Protein AF-A0A1R1LZ73-F1 (afdb_monomer_lite)

Secondary structure (DSSP, 8-state):
---HHHHHHTHHHHHHT---HHHHHHHHHHHHH-HHHHHHHHHHHHHHHHHHTS------HHHHHHHHHHHHHHHTT-

Foldseek 3Di:
DDDLVNLVVCLVVVLVVVDDPVVVVVSVVVCVVDVVSVVVSVVVNVVVVVVVPPDDPPQDPVNVVVVVVVVVVVVVVD

Sequence (78 aa):
MLKCKQIVAQASEYIDGDMGLLQKFRFQFHLAMCVHCRRFVKNFTAGIEMIKRLPYDDVSQEQIDCVHRRIAQSKHSR

Structure (mmCIF, N/CA/C/O backbone):
data_AF-A0A1R1LZ73-F1
#
_entry.id   AF-A0A1R1LZ73-F1
#
loop_
_atom_site.group_PDB
_atom_site.id
_atom_site.type_symbol
_atom_site.label_atom_id
_atom_site.label_alt_id
_atom_site.label_comp_id
_atom_site.label_asym_id
_atom_site.label_entity_id
_atom_site.label_seq_id
_atom_site.pdbx_PDB_ins_code
_atom_site.Cartn_x
_atom_site.Cartn_y
_atom_site.Cartn_z
_atom_site.occupancy
_atom_site.B_iso_or_equiv
_atom_site.auth_seq_id
_atom_site.auth_comp_id
_atom_site.auth_asym_id
_atom_site.auth_atom_id
_atom_site.pdbx_PDB_model_num
ATOM 1 N N . MET A 1 1 ? -16.048 12.082 -11.913 1.00 53.56 1 MET A N 1
ATOM 2 C CA . MET A 1 1 ? -14.583 12.263 -11.798 1.00 53.56 1 MET A CA 1
ATOM 3 C C . MET A 1 1 ? -14.133 11.820 -10.414 1.00 53.56 1 MET A C 1
ATOM 5 O O . MET A 1 1 ? -14.473 12.485 -9.444 1.00 53.56 1 MET A O 1
ATOM 9 N N . LEU A 1 2 ? -13.435 10.686 -10.298 1.00 58.88 2 LEU A N 1
ATOM 10 C CA . LEU A 1 2 ? -12.751 10.337 -9.048 1.00 58.88 2 LEU A CA 1
ATOM 11 C C . LEU A 1 2 ? -11.568 11.291 -8.875 1.00 58.88 2 LEU A C 1
ATOM 13 O O . LEU A 1 2 ? -10.773 11.455 -9.803 1.00 58.88 2 LEU A O 1
ATOM 17 N N . LYS A 1 3 ? -11.482 11.956 -7.723 1.00 73.06 3 LYS A N 1
ATOM 18 C CA . LYS A 1 3 ? -10.350 12.838 -7.409 1.00 73.06 3 LYS A CA 1
ATOM 19 C C . LYS A 1 3 ? -9.171 11.970 -6.974 1.00 73.06 3 LYS A C 1
ATOM 21 O O . LYS A 1 3 ? -9.378 11.006 -6.244 1.00 73.06 3 LYS A O 1
ATOM 26 N N . CYS A 1 4 ? -7.942 12.347 -7.330 1.00 78.56 4 CYS A N 1
ATOM 27 C CA . CYS A 1 4 ? -6.727 11.631 -6.913 1.00 78.56 4 CYS A CA 1
ATOM 28 C C . CYS A 1 4 ? -6.687 11.375 -5.391 1.00 78.56 4 CYS A C 1
ATOM 30 O O . CYS A 1 4 ? -6.251 10.322 -4.947 1.00 78.56 4 CYS A O 1
ATOM 32 N N . LYS A 1 5 ? -7.246 12.292 -4.586 1.00 80.31 5 LYS A N 1
ATOM 33 C CA . LYS A 1 5 ? -7.395 12.141 -3.128 1.00 80.31 5 LYS A CA 1
ATOM 34 C C . LYS A 1 5 ? -8.209 10.906 -2.710 1.00 80.31 5 LYS 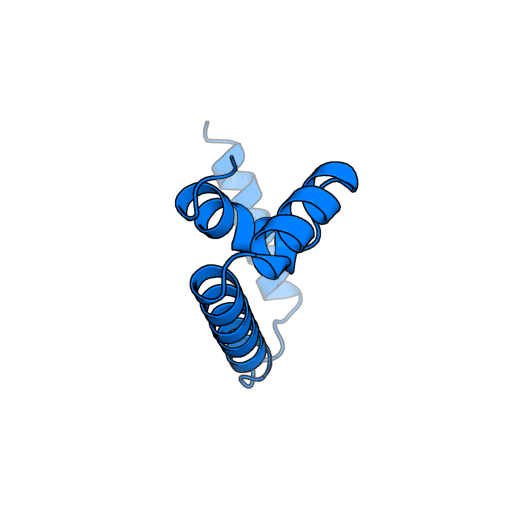A C 1
ATOM 36 O O . LYS A 1 5 ? -7.878 10.278 -1.715 1.00 80.31 5 LYS A O 1
ATOM 41 N N . GLN A 1 6 ? -9.257 10.556 -3.457 1.00 81.94 6 GLN A N 1
ATOM 42 C CA . GLN A 1 6 ? -10.075 9.371 -3.170 1.00 81.94 6 GLN A CA 1
ATOM 43 C C . GLN A 1 6 ? -9.307 8.083 -3.471 1.00 81.94 6 GLN A C 1
ATOM 45 O O . GLN A 1 6 ? -9.394 7.138 -2.703 1.00 81.94 6 GLN A O 1
ATOM 50 N N . ILE A 1 7 ? -8.502 8.079 -4.537 1.00 84.19 7 ILE A N 1
ATOM 51 C CA . ILE A 1 7 ? -7.626 6.952 -4.882 1.00 84.19 7 ILE A CA 1
ATOM 52 C C . ILE A 1 7 ? -6.578 6.725 -3.796 1.00 84.19 7 ILE A C 1
ATOM 54 O O . ILE A 1 7 ? -6.345 5.587 -3.416 1.00 84.19 7 ILE A O 1
ATOM 58 N N . VAL A 1 8 ? -5.984 7.795 -3.262 1.00 83.12 8 VAL A N 1
ATOM 59 C CA . VAL A 1 8 ? -5.025 7.698 -2.152 1.00 83.12 8 VAL A CA 1
ATOM 60 C C . VAL A 1 8 ? -5.692 7.149 -0.890 1.00 83.12 8 VAL A C 1
ATOM 62 O O . VAL A 1 8 ? -5.134 6.263 -0.256 1.00 83.12 8 VAL A O 1
ATOM 65 N N . ALA A 1 9 ? -6.894 7.624 -0.552 1.00 85.25 9 ALA A N 1
ATOM 66 C CA . ALA A 1 9 ? -7.631 7.133 0.614 1.00 85.25 9 ALA A CA 1
ATOM 67 C C . ALA A 1 9 ? -7.999 5.643 0.493 1.00 85.25 9 ALA A C 1
ATOM 69 O O . ALA A 1 9 ? -7.912 4.909 1.468 1.00 85.25 9 ALA A O 1
ATOM 70 N N . GLN A 1 10 ? -8.359 5.196 -0.711 1.00 83.88 10 GLN A N 1
ATOM 71 C CA . GLN A 1 10 ? -8.769 3.817 -0.995 1.00 83.88 10 GLN A CA 1
ATOM 72 C C . GLN A 1 10 ? -7.603 2.897 -1.394 1.00 83.88 10 GLN A C 1
ATOM 74 O O . GLN A 1 10 ? -7.817 1.733 -1.722 1.00 83.88 10 GLN A O 1
ATOM 79 N N . ALA A 1 11 ? -6.364 3.400 -1.411 1.00 81.62 11 ALA A N 1
ATOM 80 C CA . ALA A 1 11 ? -5.214 2.623 -1.861 1.00 81.62 11 ALA A CA 1
ATOM 81 C C . ALA A 1 11 ? -4.895 1.450 -0.925 1.00 81.62 11 ALA A C 1
ATOM 83 O O . ALA A 1 11 ? -4.467 0.411 -1.418 1.00 81.62 11 ALA A O 1
ATOM 84 N N . SER A 1 12 ? -5.128 1.601 0.387 1.00 80.88 12 SER A N 1
ATOM 85 C CA . SER A 1 12 ? -4.980 0.495 1.346 1.00 80.88 12 SER A CA 1
ATOM 86 C C . SER A 1 12 ? -6.001 -0.598 1.049 1.00 80.88 12 SER A C 1
ATOM 88 O O . SER A 1 12 ? -5.609 -1.692 0.675 1.00 80.88 12 SER A O 1
ATOM 90 N N . GLU A 1 13 ? -7.297 -0.263 1.037 1.00 83.00 13 GLU A N 1
ATOM 91 C CA . GLU A 1 13 ? -8.392 -1.204 0.736 1.00 83.00 13 GLU A CA 1
ATOM 92 C C . GLU A 1 13 ? -8.205 -1.927 -0.609 1.00 83.00 13 GLU A C 1
ATOM 94 O O . GLU A 1 13 ? -8.531 -3.104 -0.753 1.00 83.00 13 GLU A O 1
ATOM 99 N N . TYR A 1 14 ? -7.653 -1.236 -1.612 1.00 82.31 14 TYR A N 1
ATOM 100 C CA . TYR A 1 14 ? -7.340 -1.834 -2.908 1.00 82.31 14 TYR A CA 1
ATOM 101 C C . TYR A 1 14 ? -6.221 -2.886 -2.832 1.00 82.31 14 TYR A C 1
ATOM 103 O O . TYR A 1 14 ? -6.299 -3.899 -3.529 1.00 82.31 14 TYR A O 1
ATOM 111 N N . ILE A 1 15 ? -5.178 -2.644 -2.032 1.00 81.19 15 ILE A N 1
ATOM 112 C CA . ILE A 1 15 ? -4.047 -3.572 -1.857 1.00 81.19 15 ILE A CA 1
ATOM 113 C C . ILE A 1 15 ? -4.419 -4.722 -0.920 1.00 81.19 15 ILE A C 1
ATOM 115 O O . ILE A 1 15 ? -4.009 -5.856 -1.166 1.00 81.19 15 ILE A O 1
ATOM 119 N N . ASP A 1 16 ? -5.220 -4.432 0.102 1.00 81.31 16 ASP A N 1
ATOM 120 C CA . ASP A 1 16 ? -5.706 -5.401 1.085 1.00 81.31 16 ASP A CA 1
ATOM 121 C C . ASP A 1 16 ? -6.802 -6.311 0.495 1.00 81.31 16 ASP A C 1
ATOM 123 O O . ASP A 1 16 ? -7.002 -7.430 0.955 1.00 81.31 16 ASP A O 1
ATOM 127 N N . GLY A 1 17 ? -7.443 -5.891 -0.603 1.00 78.75 17 GLY A N 1
ATOM 128 C CA . GLY A 1 17 ? -8.406 -6.702 -1.353 1.00 78.75 17 GLY A CA 1
ATOM 129 C C . GLY A 1 17 ? -9.855 -6.566 -0.882 1.00 78.75 17 GLY A C 1
ATOM 130 O O . GLY A 1 17 ? -10.734 -7.195 -1.469 1.00 78.75 17 GLY A O 1
ATOM 131 N N . ASP A 1 18 ? -10.122 -5.688 0.085 1.00 78.75 18 ASP A N 1
ATOM 132 C CA . ASP A 1 18 ? -11.446 -5.444 0.681 1.00 78.75 18 ASP A CA 1
ATOM 133 C C . ASP A 1 18 ? -12.373 -4.576 -0.195 1.00 78.75 18 ASP A C 1
ATOM 135 O O . ASP A 1 18 ? -13.469 -4.173 0.201 1.00 78.75 18 ASP A O 1
ATOM 139 N N . MET A 1 19 ? -11.952 -4.280 -1.426 1.00 80.69 19 MET A N 1
ATOM 140 C CA . MET A 1 19 ? -12.681 -3.413 -2.343 1.00 80.69 19 MET A CA 1
ATOM 141 C C . MET A 1 19 ? -13.682 -4.193 -3.212 1.00 80.69 19 MET A C 1
ATOM 143 O O . MET A 1 19 ? -13.328 -5.133 -3.926 1.00 80.69 19 MET A O 1
ATOM 147 N N . GLY A 1 20 ? -14.938 -3.736 -3.245 1.00 83.81 20 GLY A N 1
ATOM 148 C CA . GLY A 1 20 ? -15.978 -4.315 -4.105 1.00 83.81 20 GLY A CA 1
ATOM 149 C C . GLY A 1 20 ? -15.652 -4.236 -5.608 1.00 83.81 20 GLY A C 1
ATOM 150 O O . GLY A 1 20 ? -15.001 -3.297 -6.076 1.00 83.81 20 GLY A O 1
ATOM 151 N N . LEU A 1 21 ? -16.164 -5.190 -6.398 1.00 84.50 21 LEU A N 1
ATOM 152 C CA . LEU A 1 21 ? -15.832 -5.355 -7.826 1.00 84.50 21 LEU A CA 1
ATOM 153 C C . LEU A 1 21 ? -16.003 -4.068 -8.657 1.00 84.50 21 LEU A C 1
ATOM 155 O O . LEU A 1 21 ? -15.099 -3.689 -9.400 1.00 84.50 21 LEU A O 1
ATOM 159 N N . LEU A 1 22 ? -17.121 -3.345 -8.501 1.00 83.38 22 LEU A N 1
ATOM 160 C CA . LEU A 1 22 ? -17.347 -2.078 -9.216 1.00 83.38 22 LEU A CA 1
ATOM 161 C C . LEU A 1 22 ? -16.346 -0.982 -8.827 1.00 83.38 22 LEU A C 1
ATOM 163 O O . LEU A 1 22 ? -15.942 -0.186 -9.678 1.00 83.38 22 LEU A O 1
ATOM 167 N N . GLN A 1 23 ? -15.953 -0.908 -7.555 1.00 82.69 23 GLN A N 1
ATOM 168 C CA . GLN A 1 23 ? -14.961 0.071 -7.111 1.00 82.69 23 GLN A CA 1
ATOM 169 C C . GLN A 1 23 ? -13.591 -0.251 -7.706 1.00 82.69 23 GLN A C 1
ATOM 171 O O . GLN A 1 23 ? -12.934 0.658 -8.213 1.00 82.69 23 GLN A O 1
ATOM 176 N N . LYS A 1 24 ? -13.230 -1.537 -7.781 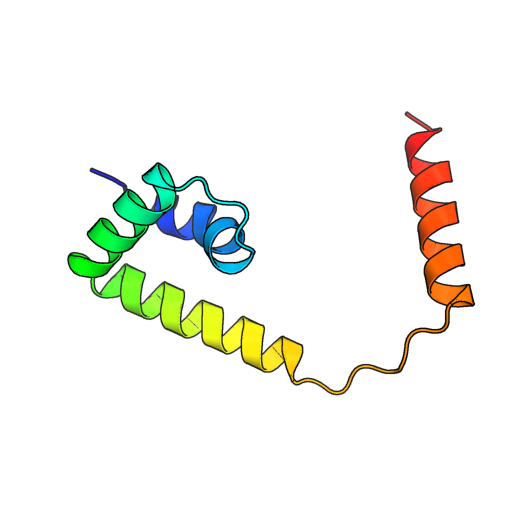1.00 85.56 24 LYS A N 1
ATOM 177 C CA . LYS A 1 24 ? -11.997 -2.000 -8.427 1.00 85.56 24 LYS A CA 1
ATOM 178 C C . LYS A 1 24 ? -11.916 -1.568 -9.894 1.00 85.56 24 LYS A C 1
ATOM 180 O O . LYS A 1 24 ? -10.897 -1.018 -10.309 1.00 85.56 24 LYS A O 1
ATOM 185 N N . PHE A 1 25 ? -12.997 -1.726 -10.665 1.00 86.06 25 PHE A N 1
ATOM 186 C CA . PHE A 1 25 ? -13.046 -1.254 -12.057 1.00 86.06 25 PHE A CA 1
ATOM 187 C C . PHE A 1 25 ? -12.872 0.264 -12.169 1.00 86.06 25 PHE A C 1
ATOM 189 O O . PHE A 1 25 ? -12.087 0.745 -12.988 1.00 86.06 25 PHE A O 1
ATOM 196 N N . ARG A 1 26 ? -13.560 1.039 -11.321 1.00 85.50 26 ARG A N 1
ATOM 197 C CA . ARG A 1 26 ? -13.441 2.508 -11.312 1.00 85.50 26 ARG A CA 1
ATOM 198 C C . ARG A 1 26 ? -12.034 2.970 -10.920 1.00 85.50 26 ARG A C 1
ATOM 200 O O . ARG A 1 26 ? -11.532 3.941 -11.489 1.00 85.50 26 ARG A O 1
ATOM 207 N N . PHE A 1 27 ? -11.403 2.269 -9.982 1.00 86.31 27 PHE A N 1
ATOM 208 C CA . PHE A 1 27 ? -10.028 2.497 -9.552 1.00 86.31 27 PHE A CA 1
ATOM 209 C C . PHE A 1 27 ? -9.054 2.231 -10.707 1.00 86.3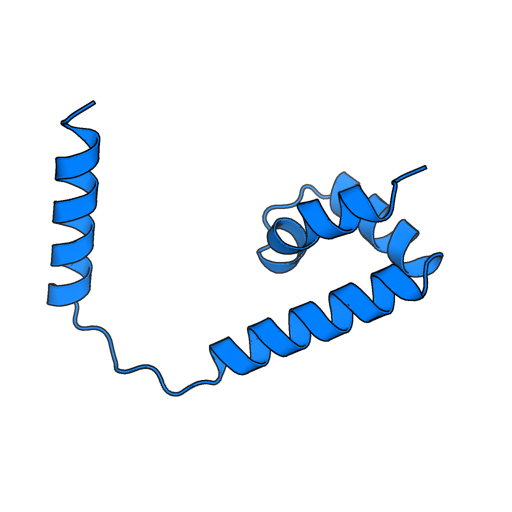1 27 PHE A C 1
ATOM 211 O O . PHE A 1 27 ? -8.287 3.118 -11.081 1.00 86.31 27 PHE A O 1
ATOM 218 N N . GLN A 1 28 ? -9.155 1.068 -11.361 1.00 87.00 28 GLN A N 1
ATOM 219 C CA . GLN A 1 28 ? -8.318 0.722 -12.516 1.00 87.00 28 GLN A CA 1
ATOM 220 C C . GLN A 1 28 ? -8.481 1.701 -13.683 1.00 87.00 28 GLN A C 1
ATOM 222 O O . GLN A 1 28 ? -7.481 2.130 -14.260 1.00 87.00 28 GLN A O 1
ATOM 227 N N . PHE A 1 29 ? -9.710 2.124 -13.986 1.00 88.94 29 PHE A N 1
ATOM 228 C CA . PHE A 1 29 ? -9.968 3.136 -15.011 1.00 88.94 29 PHE A CA 1
ATOM 229 C C . PHE A 1 29 ? -9.278 4.471 -14.689 1.00 88.94 29 PHE A C 1
ATOM 231 O O . PHE A 1 29 ? -8.687 5.105 -15.561 1.00 88.94 29 PHE A O 1
ATOM 238 N N . HIS A 1 30 ? -9.272 4.890 -13.421 1.00 87.88 30 HIS A N 1
ATOM 239 C CA . HIS A 1 30 ? -8.547 6.092 -13.018 1.00 87.88 30 HIS A CA 1
ATOM 240 C C . HIS A 1 30 ? -7.024 5.933 -13.155 1.00 87.88 30 HIS A C 1
ATOM 242 O O . HIS A 1 30 ? -6.365 6.842 -13.661 1.00 87.88 30 HIS A O 1
ATOM 248 N N . LEU A 1 31 ? -6.451 4.791 -12.758 1.00 87.62 31 LEU A N 1
ATOM 249 C CA . LEU A 1 31 ? -5.020 4.518 -12.966 1.00 87.62 31 LEU A CA 1
ATOM 250 C C . LEU A 1 31 ? -4.648 4.458 -14.453 1.00 87.62 31 LEU A C 1
ATOM 252 O O . LEU A 1 31 ? -3.520 4.807 -14.813 1.00 87.62 31 LEU A O 1
ATOM 256 N N . ALA A 1 32 ? -5.583 4.037 -15.312 1.00 88.69 32 ALA A N 1
ATOM 257 C CA . ALA A 1 32 ? -5.408 4.057 -16.758 1.00 88.69 32 ALA A CA 1
ATOM 258 C C . ALA A 1 32 ? -5.145 5.479 -17.270 1.00 88.69 32 ALA A C 1
ATOM 260 O O . ALA A 1 32 ? -4.208 5.679 -18.039 1.00 88.69 32 ALA A O 1
ATOM 261 N N . MET A 1 33 ? -5.906 6.456 -16.770 1.00 89.00 33 MET A N 1
ATOM 262 C CA . MET A 1 33 ? -5.867 7.848 -17.231 1.00 89.00 33 MET A CA 1
ATOM 263 C C . MET A 1 33 ? -4.885 8.751 -16.467 1.00 89.00 33 MET A C 1
ATOM 265 O O . MET A 1 33 ? -4.434 9.754 -17.012 1.00 89.00 33 MET A O 1
ATOM 269 N N . CYS A 1 34 ? -4.554 8.443 -15.207 1.00 89.94 34 CYS A N 1
ATOM 270 C CA . CYS A 1 34 ? -3.719 9.302 -14.364 1.00 89.94 34 CYS A CA 1
ATOM 271 C C . CYS A 1 34 ? -2.364 8.660 -14.037 1.00 89.94 34 CYS A C 1
ATOM 273 O O . CYS A 1 34 ? -2.252 7.768 -13.188 1.00 89.94 34 CYS A O 1
ATOM 275 N N . VAL A 1 35 ? -1.300 9.183 -14.653 1.00 88.94 35 VAL A N 1
ATOM 276 C CA . VAL A 1 35 ? 0.079 8.706 -14.449 1.00 88.94 35 VAL A CA 1
ATOM 277 C C . VAL A 1 35 ? 0.559 8.915 -13.006 1.00 88.94 35 VAL A C 1
ATOM 279 O O . VAL A 1 35 ? 1.255 8.057 -12.464 1.00 88.94 35 VAL A O 1
ATOM 282 N N . HIS A 1 36 ? 0.156 10.007 -12.347 1.00 89.62 36 HIS A N 1
ATOM 283 C CA . HIS A 1 36 ? 0.544 10.286 -10.958 1.00 89.62 36 HIS A CA 1
ATOM 284 C C . HIS A 1 36 ? -0.005 9.236 -9.990 1.00 89.62 36 HIS A C 1
ATOM 286 O O . HIS A 1 36 ? 0.751 8.674 -9.199 1.00 89.62 36 HIS A O 1
ATOM 292 N N . CYS A 1 37 ? -1.297 8.916 -10.102 1.00 88.31 37 CYS A N 1
ATOM 293 C CA . CYS A 1 37 ? -1.931 7.884 -9.284 1.00 88.31 37 CYS A CA 1
ATOM 294 C C . CYS A 1 37 ? -1.334 6.503 -9.562 1.00 88.31 37 CYS A C 1
ATOM 296 O O . CYS A 1 37 ? -1.075 5.746 -8.631 1.00 88.31 37 CYS A O 1
ATOM 298 N N . ARG A 1 38 ? -1.033 6.194 -10.829 1.00 90.00 38 ARG A N 1
ATOM 299 C CA . ARG A 1 38 ? -0.349 4.947 -11.191 1.00 90.00 38 ARG A CA 1
ATOM 300 C C . ARG A 1 38 ? 1.026 4.834 -10.530 1.00 90.00 38 ARG A C 1
ATOM 302 O O . ARG A 1 38 ? 1.354 3.784 -9.981 1.00 90.00 38 ARG A O 1
ATOM 309 N N . ARG A 1 39 ? 1.826 5.905 -10.565 1.00 91.25 39 ARG A N 1
ATOM 310 C CA . ARG A 1 39 ? 3.154 5.933 -9.934 1.00 91.25 39 ARG A CA 1
ATOM 311 C C . ARG A 1 39 ? 3.054 5.813 -8.416 1.00 91.25 39 ARG A C 1
ATOM 313 O O . ARG A 1 39 ? 3.820 5.061 -7.825 1.00 91.25 39 ARG A O 1
ATOM 320 N N . PHE A 1 40 ? 2.088 6.504 -7.813 1.00 90.00 40 PHE A N 1
ATOM 321 C CA . PHE A 1 40 ? 1.805 6.416 -6.385 1.00 90.00 40 PHE A CA 1
ATOM 322 C C . PHE A 1 40 ? 1.491 4.978 -5.962 1.00 90.00 40 PHE A C 1
ATOM 324 O O . PHE A 1 40 ? 2.193 4.441 -5.113 1.00 90.00 40 PHE A O 1
ATOM 331 N N . VAL A 1 41 ? 0.511 4.325 -6.599 1.00 88.69 41 VAL A N 1
ATOM 332 C CA . VAL A 1 41 ? 0.116 2.948 -6.248 1.00 88.69 41 VAL A CA 1
ATOM 333 C C . VAL A 1 41 ? 1.273 1.972 -6.450 1.00 88.69 41 VAL A C 1
ATOM 335 O O . VAL A 1 41 ? 1.492 1.107 -5.606 1.00 88.69 41 VAL A O 1
ATOM 338 N N . LYS A 1 42 ? 2.065 2.135 -7.519 1.00 90.38 42 LYS A N 1
ATOM 339 C CA . LYS A 1 42 ? 3.254 1.306 -7.754 1.00 90.38 42 LYS A CA 1
ATOM 340 C C . LYS A 1 42 ? 4.284 1.448 -6.626 1.00 90.38 42 LYS A C 1
ATOM 342 O O . LYS A 1 42 ? 4.748 0.439 -6.107 1.00 90.38 42 LYS A O 1
ATOM 347 N N . ASN A 1 43 ? 4.614 2.679 -6.235 1.00 90.81 43 ASN A N 1
ATOM 348 C CA . ASN A 1 43 ? 5.569 2.937 -5.154 1.00 90.81 43 ASN A CA 1
ATOM 349 C C . ASN A 1 43 ? 5.035 2.459 -3.799 1.00 90.81 43 ASN A C 1
ATOM 351 O O . ASN A 1 43 ? 5.783 1.898 -3.007 1.00 90.81 43 ASN A O 1
ATOM 355 N N . PHE A 1 44 ? 3.741 2.650 -3.548 1.00 90.25 44 PHE A N 1
ATOM 356 C CA . PHE A 1 44 ? 3.090 2.219 -2.317 1.00 90.25 44 PHE A CA 1
ATOM 357 C C . PHE A 1 44 ? 3.085 0.688 -2.189 1.00 90.25 44 PHE A C 1
ATOM 359 O O . PHE A 1 44 ? 3.501 0.156 -1.164 1.00 90.25 44 PHE A O 1
ATOM 366 N N . THR A 1 45 ? 2.738 -0.021 -3.268 1.00 88.75 45 THR A N 1
ATOM 367 C CA . THR A 1 45 ? 2.795 -1.494 -3.326 1.00 88.75 45 THR A CA 1
ATOM 368 C C . THR A 1 45 ? 4.220 -2.001 -3.101 1.00 88.75 45 THR A C 1
ATOM 370 O O . THR A 1 45 ? 4.423 -2.917 -2.310 1.00 88.75 45 THR A O 1
ATOM 373 N N . ALA A 1 46 ? 5.221 -1.368 -3.724 1.00 91.00 46 ALA A N 1
ATOM 374 C CA . ALA A 1 46 ? 6.625 -1.722 -3.518 1.00 91.00 46 ALA A CA 1
ATOM 375 C C . ALA A 1 46 ? 7.082 -1.509 -2.062 1.00 91.00 46 ALA A C 1
ATOM 377 O O . ALA A 1 46 ? 7.815 -2.337 -1.528 1.00 91.00 46 ALA A O 1
ATOM 378 N N . GLY A 1 47 ? 6.627 -0.437 -1.404 1.00 90.50 47 GLY A N 1
ATOM 379 C CA . GLY A 1 47 ? 6.894 -0.197 0.017 1.00 90.50 47 GLY A CA 1
ATOM 380 C C . GLY A 1 47 ? 6.288 -1.276 0.918 1.00 90.50 47 GLY A C 1
ATOM 381 O O . GLY A 1 47 ? 6.964 -1.785 1.808 1.00 90.50 47 GLY A O 1
ATOM 382 N N . ILE A 1 48 ? 5.047 -1.687 0.646 1.00 88.38 48 ILE A N 1
ATOM 383 C CA . ILE A 1 48 ? 4.389 -2.778 1.380 1.00 88.38 48 ILE A CA 1
ATOM 384 C C . ILE A 1 48 ? 5.119 -4.104 1.157 1.00 88.38 48 ILE A C 1
ATOM 386 O O . ILE A 1 48 ? 5.379 -4.826 2.117 1.00 88.38 48 ILE A O 1
ATOM 390 N N . GLU A 1 49 ? 5.484 -4.432 -0.083 1.00 88.25 49 GLU A N 1
ATOM 391 C CA . GLU A 1 49 ? 6.261 -5.641 -0.372 1.00 88.25 49 GLU A CA 1
ATOM 392 C C . GLU A 1 49 ? 7.621 -5.637 0.323 1.00 88.25 49 GLU A C 1
ATOM 394 O O . GLU A 1 49 ? 8.041 -6.671 0.835 1.00 88.25 49 GLU A O 1
AT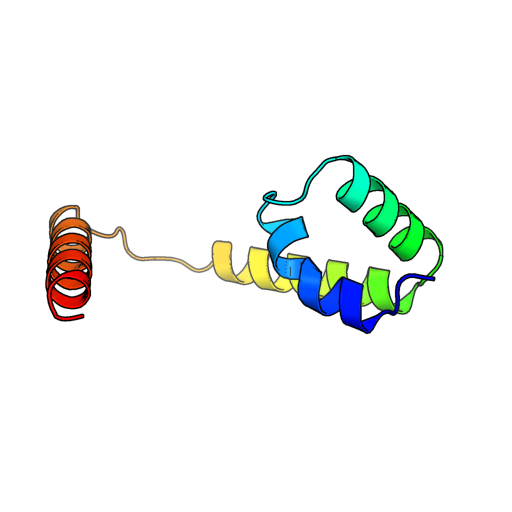OM 399 N N . MET A 1 50 ? 8.303 -4.492 0.363 1.00 91.06 50 MET A N 1
ATOM 400 C CA . MET A 1 50 ? 9.568 -4.354 1.078 1.00 91.06 50 MET A CA 1
ATOM 401 C C . MET A 1 50 ? 9.391 -4.658 2.567 1.00 91.06 50 MET A C 1
ATOM 403 O O . MET A 1 50 ? 10.171 -5.426 3.121 1.00 91.06 50 MET A O 1
ATOM 407 N N . ILE A 1 51 ? 8.344 -4.114 3.195 1.00 88.56 51 ILE A N 1
ATOM 408 C CA . ILE A 1 51 ? 8.035 -4.376 4.606 1.00 88.56 51 ILE A CA 1
ATOM 409 C C . ILE A 1 51 ? 7.718 -5.859 4.827 1.00 88.56 51 ILE A C 1
ATOM 411 O O . ILE A 1 51 ? 8.237 -6.457 5.763 1.00 88.56 51 ILE A O 1
ATOM 415 N N . LYS A 1 52 ? 6.934 -6.481 3.939 1.00 85.19 52 LYS A N 1
ATOM 416 C CA . LYS A 1 52 ? 6.603 -7.917 4.009 1.00 85.19 52 LYS A CA 1
ATOM 417 C C . LYS A 1 52 ? 7.820 -8.841 3.873 1.00 85.19 52 LYS A C 1
ATOM 419 O O . LYS A 1 52 ? 7.735 -9.996 4.270 1.00 85.19 52 LYS A O 1
ATOM 424 N N . ARG A 1 53 ? 8.921 -8.365 3.282 1.00 86.44 53 ARG A N 1
ATOM 425 C CA . ARG A 1 53 ? 10.175 -9.122 3.115 1.00 86.44 53 ARG A CA 1
ATOM 426 C C . ARG A 1 53 ? 11.163 -8.921 4.262 1.00 86.44 53 ARG A C 1
ATOM 428 O O . ARG A 1 53 ? 12.209 -9.566 4.256 1.00 86.44 53 ARG A O 1
ATOM 435 N N . LEU A 1 54 ? 10.884 -8.016 5.202 1.00 85.00 54 LEU A N 1
ATOM 436 C CA . LEU A 1 54 ? 11.724 -7.873 6.385 1.00 85.00 54 LEU A CA 1
ATOM 437 C C . LEU A 1 54 ? 11.673 -9.176 7.196 1.00 85.00 54 LEU A C 1
ATOM 439 O O . LEU A 1 54 ? 10.592 -9.754 7.325 1.00 85.00 54 LEU A O 1
ATOM 443 N N . PRO A 1 55 ? 12.815 -9.644 7.731 1.00 76.75 55 PRO A N 1
ATOM 444 C CA . PRO A 1 55 ? 12.820 -10.781 8.633 1.00 76.75 55 PRO A CA 1
ATOM 445 C C . PRO A 1 55 ? 11.957 -10.419 9.839 1.00 76.75 55 PRO A C 1
ATOM 447 O O . PRO A 1 55 ? 12.206 -9.420 10.515 1.00 76.75 55 PRO A O 1
ATOM 450 N N . TYR A 1 56 ? 10.908 -11.199 10.052 1.00 74.75 56 TYR A N 1
ATOM 451 C CA . TYR A 1 56 ? 10.079 -11.109 11.238 1.00 74.75 56 TYR A CA 1
ATOM 452 C C . TYR A 1 56 ? 10.400 -12.325 12.096 1.00 74.75 56 TYR A C 1
ATOM 454 O O . TYR A 1 56 ? 10.532 -13.428 11.562 1.00 74.75 56 TYR A O 1
ATOM 462 N N . ASP A 1 57 ? 10.560 -12.117 13.398 1.00 79.56 57 ASP A N 1
ATOM 463 C CA . ASP A 1 57 ? 10.697 -13.232 14.326 1.00 79.56 57 ASP A CA 1
ATOM 464 C C . ASP A 1 57 ? 9.397 -14.042 14.317 1.00 79.56 57 ASP A C 1
ATOM 466 O O . ASP A 1 57 ? 8.302 -13.471 14.267 1.00 79.56 57 ASP A O 1
ATOM 470 N N . ASP A 1 58 ? 9.507 -15.371 14.361 1.00 76.69 58 ASP A N 1
ATOM 471 C CA . ASP A 1 58 ? 8.335 -16.229 14.514 1.00 76.69 58 ASP A CA 1
ATOM 472 C C . ASP A 1 58 ? 7.613 -15.846 15.809 1.00 76.69 58 ASP A C 1
ATOM 474 O O . ASP A 1 58 ? 8.139 -15.983 16.916 1.00 76.69 58 ASP A O 1
ATOM 478 N N . VAL A 1 59 ? 6.393 -15.331 15.662 1.00 80.94 59 VAL A N 1
ATOM 479 C CA . VAL A 1 59 ? 5.557 -14.960 16.800 1.00 80.94 59 VAL A CA 1
ATOM 480 C C . VAL A 1 59 ? 5.049 -16.246 17.437 1.00 80.94 59 VAL A C 1
ATOM 482 O O . VAL A 1 59 ? 4.389 -17.057 16.782 1.00 80.94 59 VAL A O 1
ATOM 485 N N . SER A 1 60 ? 5.332 -16.442 18.724 1.00 84.50 60 SER A N 1
ATOM 486 C CA . SER A 1 60 ? 4.836 -17.614 19.438 1.00 84.50 60 SER A CA 1
ATOM 487 C C . SER A 1 60 ? 3.314 -17.543 19.608 1.00 84.50 60 SER A C 1
ATOM 489 O O . SER A 1 60 ? 2.727 -16.465 19.733 1.00 84.50 60 SER A O 1
ATOM 491 N N . GLN A 1 61 ? 2.658 -18.705 19.671 1.00 84.19 61 GLN A N 1
ATOM 492 C CA . GLN A 1 61 ? 1.216 -18.777 19.950 1.00 84.19 61 GLN A CA 1
ATOM 493 C C . GLN A 1 61 ? 0.854 -18.077 21.272 1.00 84.19 61 GLN A C 1
ATOM 495 O O . GLN A 1 61 ? -0.165 -17.402 21.362 1.00 84.19 61 GLN A O 1
ATOM 500 N N . GLU A 1 62 ? 1.743 -18.119 22.267 1.00 86.75 62 GLU A N 1
ATOM 501 C CA . GLU A 1 62 ? 1.548 -17.434 23.548 1.00 86.75 62 GLU A CA 1
ATOM 502 C C . GLU A 1 62 ? 1.512 -15.899 23.407 1.00 86.75 62 GLU A C 1
ATOM 504 O O . GLU A 1 62 ? 0.710 -15.224 24.063 1.00 86.75 62 GLU A O 1
ATOM 509 N N . GLN A 1 63 ? 2.340 -15.331 22.521 1.00 86.88 63 GLN A N 1
ATOM 510 C CA . GLN A 1 63 ? 2.325 -13.897 22.212 1.00 86.88 63 GLN A CA 1
ATOM 511 C C . GLN A 1 63 ? 1.030 -13.495 21.491 1.00 86.88 63 GLN A C 1
ATOM 513 O O . GLN A 1 63 ? 0.442 -12.462 21.827 1.00 86.88 63 GLN A O 1
ATOM 518 N N . ILE A 1 64 ? 0.549 -14.328 20.562 1.00 87.44 64 ILE A N 1
ATOM 519 C CA . ILE A 1 64 ? -0.730 -14.131 19.859 1.00 87.44 64 ILE A CA 1
ATOM 520 C C . I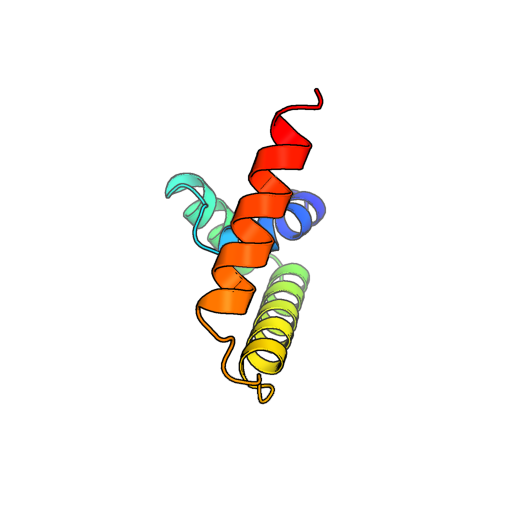LE A 1 64 ? -1.894 -14.146 20.866 1.00 87.44 64 ILE A C 1
ATOM 522 O O . ILE A 1 64 ? -2.694 -13.203 20.914 1.00 87.44 64 ILE A O 1
ATOM 526 N N . ASP A 1 65 ? -1.937 -15.141 21.753 1.00 90.75 65 ASP A N 1
ATOM 527 C CA . ASP A 1 65 ? -2.967 -15.275 22.792 1.00 90.75 65 ASP A CA 1
ATOM 528 C C . ASP A 1 65 ? -2.954 -1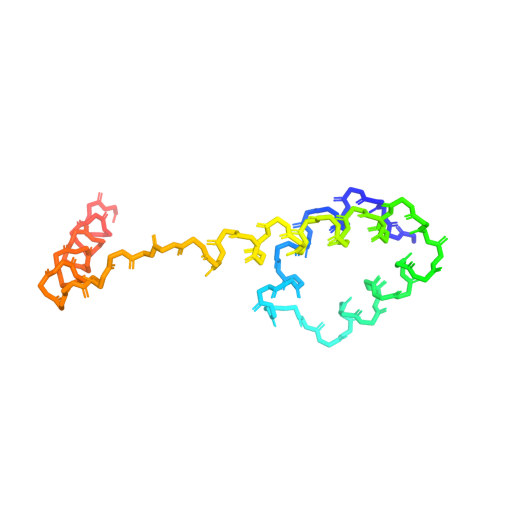4.118 23.801 1.00 90.75 65 ASP A C 1
ATOM 530 O O . ASP A 1 65 ? -4.001 -13.678 24.295 1.00 90.75 65 ASP A O 1
ATOM 534 N N . CYS A 1 66 ? -1.771 -13.595 24.130 1.00 90.12 66 CYS A N 1
ATOM 535 C CA . CYS A 1 66 ? -1.628 -12.414 24.979 1.00 90.12 66 CYS A CA 1
ATOM 536 C C . CYS A 1 66 ? -2.293 -11.181 24.342 1.00 90.12 66 CYS A C 1
ATOM 538 O O . CYS A 1 66 ? -3.068 -10.479 25.004 1.00 90.12 66 CYS A O 1
ATOM 540 N N . VAL A 1 67 ? -2.061 -10.948 23.045 1.00 90.75 67 VAL A N 1
ATOM 541 C CA . VAL A 1 67 ? -2.675 -9.834 22.304 1.00 90.75 67 VAL A CA 1
ATOM 542 C C . VAL A 1 67 ? -4.194 -9.999 22.223 1.00 90.75 67 VAL A C 1
ATOM 544 O O . VAL A 1 67 ? -4.920 -9.044 22.520 1.00 90.75 67 VAL A O 1
ATOM 547 N N . HIS A 1 68 ? -4.697 -11.199 21.913 1.00 90.06 68 HIS A N 1
ATOM 548 C CA . HIS A 1 68 ? -6.141 -11.467 21.886 1.00 90.06 68 HIS A CA 1
ATOM 549 C C . HIS A 1 68 ? -6.819 -11.179 23.228 1.00 90.06 68 HIS A C 1
ATOM 551 O O . HIS A 1 68 ? -7.851 -10.498 23.260 1.00 90.06 68 HIS A O 1
ATOM 557 N N . ARG A 1 69 ? -6.219 -11.618 24.344 1.00 88.69 69 ARG A N 1
ATOM 558 C CA . ARG A 1 69 ? -6.729 -11.317 25.693 1.00 88.69 69 ARG A CA 1
ATOM 559 C C . ARG A 1 69 ? -6.783 -9.813 25.957 1.00 88.69 69 ARG A C 1
ATOM 561 O O . ARG A 1 69 ? -7.790 -9.315 26.460 1.00 88.69 69 ARG A O 1
ATOM 568 N N . ARG A 1 70 ? -5.747 -9.071 25.561 1.00 88.81 70 ARG A N 1
ATOM 569 C CA . ARG A 1 70 ? -5.675 -7.615 25.765 1.00 88.81 70 ARG A CA 1
ATOM 570 C C . ARG A 1 70 ? -6.706 -6.846 24.931 1.00 88.81 70 ARG A C 1
ATOM 572 O O . ARG A 1 70 ? -7.306 -5.887 25.422 1.00 88.81 70 ARG A O 1
ATOM 579 N N . ILE A 1 71 ? -6.957 -7.278 23.693 1.00 90.62 71 ILE A N 1
ATOM 580 C CA . ILE A 1 71 ? -8.005 -6.704 22.829 1.00 90.62 71 ILE A CA 1
ATOM 581 C C . ILE A 1 71 ? -9.403 -7.002 23.399 1.00 90.62 71 ILE A C 1
ATOM 583 O O . ILE A 1 71 ? -10.271 -6.128 23.394 1.00 90.62 71 ILE A O 1
ATOM 587 N N . ALA A 1 72 ? -9.632 -8.205 23.933 1.00 85.81 72 ALA A N 1
ATOM 588 C CA . ALA A 1 72 ? -10.907 -8.563 24.558 1.00 85.81 72 ALA A CA 1
ATOM 589 C C . ALA A 1 72 ? -11.195 -7.724 25.818 1.00 85.81 72 ALA A C 1
ATOM 591 O O . ALA A 1 72 ? -12.301 -7.210 25.981 1.00 85.81 72 ALA A O 1
ATOM 592 N N . GLN A 1 73 ? -10.186 -7.516 26.668 1.00 84.25 73 GLN A N 1
ATOM 593 C CA . GLN A 1 73 ? -10.308 -6.702 27.884 1.00 84.25 73 GLN A CA 1
ATOM 594 C C . GLN A 1 73 ? -10.559 -5.218 27.582 1.00 84.25 73 GLN A C 1
ATOM 596 O O . GLN A 1 73 ? -11.365 -4.576 28.249 1.00 84.25 73 GLN A O 1
ATOM 601 N N . SER A 1 74 ? -9.917 -4.673 26.546 1.00 77.00 74 SER A N 1
ATOM 602 C CA . SER A 1 74 ? -10.115 -3.273 26.141 1.00 77.00 74 SER A CA 1
ATOM 603 C C . SER A 1 74 ? -11.483 -3.019 25.496 1.00 77.00 74 SER A C 1
ATOM 605 O O . SER A 1 74 ? -12.032 -1.932 25.660 1.00 77.00 74 SER A O 1
ATOM 607 N N . LYS A 1 75 ? -12.083 -4.020 24.835 1.00 64.81 75 LYS A N 1
ATOM 608 C CA . LYS A 1 75 ? -13.476 -3.944 24.352 1.00 64.81 75 LYS A CA 1
ATOM 609 C C . LYS A 1 75 ? -14.522 -4.028 25.468 1.00 64.81 75 LYS A C 1
ATOM 611 O O . LYS A 1 75 ? -15.626 -3.546 25.266 1.00 64.81 75 LYS A O 1
ATOM 616 N N . HIS A 1 76 ? -14.187 -4.611 26.621 1.00 56.38 76 HIS A N 1
ATOM 617 C CA . HIS A 1 76 ? -15.089 -4.714 27.777 1.00 56.38 76 HIS A CA 1
ATOM 618 C C . HIS A 1 76 ? -15.101 -3.450 28.664 1.00 56.38 76 HIS A C 1
ATOM 620 O O . HIS A 1 76 ? -15.917 -3.336 29.570 1.00 56.38 76 HIS A O 1
ATOM 626 N N . SER A 1 77 ? -14.208 -2.489 28.402 1.00 53.00 77 SER A N 1
ATOM 627 C CA . SER A 1 77 ? -14.097 -1.210 29.123 1.00 53.00 77 SER A CA 1
ATOM 628 C C . SER A 1 77 ? -14.833 -0.049 28.424 1.00 53.00 77 SER A C 1
ATOM 630 O O . SER A 1 77 ? -14.543 1.116 28.713 1.00 53.00 77 SER A O 1
ATOM 632 N N . ARG A 1 78 ? -15.735 -0.331 27.477 1.00 47.72 78 ARG A N 1
ATOM 633 C CA . ARG A 1 78 ? -16.469 0.686 26.717 1.00 47.72 78 ARG A CA 1
ATOM 634 C C . ARG A 1 78 ? -17.964 0.417 26.709 1.00 47.72 78 ARG A C 1
ATOM 636 O O . ARG A 1 78 ? -18.331 -0.765 26.552 1.00 47.72 78 ARG A O 1
#

Radius of gyration: 17.86 Å; chains: 1; bounding box: 30×32×46 Å

pLDDT: mean 83.16, std 9.11, range [47.72, 91.25]